Protein AF-A0A7X3ZHB5-F1 (afdb_monomer_lite)

Radius of gyration: 15.84 Å; chains: 1; bounding box: 37×36×50 Å

Secondary structure (DSSP, 8-state):
-------PPPP--S--BSEEEEEESS--HHHHHHHHTTBSS-EEEEE-HHHHHTS-HHHHTT-SEEEE--HHHH-----S-TTS--SS---EEEEEETTEEEEEE-

Structure (mmCIF, N/CA/C/O backbone):
data_AF-A0A7X3ZHB5-F1
#
_entry.id   AF-A0A7X3ZHB5-F1
#
loop_
_atom_site.group_PDB
_atom_site.id
_atom_site.type_symbol
_atom_site.label_atom_id
_atom_site.label_alt_id
_atom_site.label_comp_id
_atom_site.label_asym_id
_atom_site.label_entity_id
_atom_site.label_seq_id
_atom_site.pdbx_PDB_ins_code
_atom_site.Cartn_x
_atom_site.Cartn_y
_atom_site.Cartn_z
_atom_site.occupancy
_atom_site.B_iso_or_equiv
_atom_site.auth_seq_id
_atom_site.auth_comp_id
_atom_site.auth_asym_id
_atom_site.auth_atom_id
_atom_site.pdbx_PDB_model_num
ATOM 1 N N . MET A 1 1 ? -15.406 4.610 -36.955 1.00 42.50 1 MET A N 1
ATOM 2 C CA . MET A 1 1 ? -15.856 4.710 -35.547 1.00 42.50 1 MET A CA 1
ATOM 3 C C . MET A 1 1 ? -14.781 4.116 -34.647 1.00 42.50 1 MET A C 1
ATOM 5 O O . MET A 1 1 ? -14.606 2.907 -34.652 1.00 42.50 1 MET A O 1
ATOM 9 N N . LEU A 1 2 ? -14.020 4.945 -33.928 1.00 48.91 2 LEU A N 1
ATOM 10 C CA . LEU A 1 2 ? -13.053 4.476 -32.928 1.00 48.91 2 LEU A CA 1
ATOM 11 C C . LEU A 1 2 ? -13.812 4.007 -31.679 1.00 48.91 2 LEU A C 1
ATOM 13 O O . LEU A 1 2 ? -14.544 4.782 -31.064 1.00 48.91 2 LEU A O 1
ATOM 17 N N . GLY A 1 3 ? -13.666 2.727 -31.335 1.00 50.38 3 GLY A N 1
ATOM 18 C CA . GLY A 1 3 ? -14.278 2.136 -30.150 1.00 50.38 3 GLY A CA 1
ATOM 19 C C . GLY A 1 3 ? -13.800 2.844 -28.885 1.00 50.38 3 GLY A C 1
ATOM 20 O O . GLY A 1 3 ? -12.601 2.906 -28.613 1.00 50.38 3 GLY A O 1
ATOM 21 N N . ARG A 1 4 ? -14.742 3.375 -28.097 1.00 55.97 4 ARG A N 1
ATOM 22 C CA . ARG A 1 4 ? -14.474 3.875 -26.743 1.00 55.97 4 ARG A CA 1
ATOM 23 C C . ARG A 1 4 ? -13.826 2.742 -25.944 1.00 55.97 4 ARG A C 1
ATOM 25 O O . ARG A 1 4 ? -14.512 1.797 -25.558 1.00 55.97 4 ARG A O 1
ATOM 32 N N . ARG A 1 5 ? -12.515 2.827 -25.685 1.00 59.16 5 ARG A N 1
ATOM 33 C CA . ARG A 1 5 ? -11.856 1.981 -24.681 1.00 59.16 5 ARG A CA 1
ATOM 34 C C . ARG A 1 5 ? -12.623 2.186 -23.375 1.00 59.16 5 ARG A C 1
ATOM 36 O O . ARG A 1 5 ? -12.590 3.281 -22.818 1.00 59.16 5 ARG A O 1
ATOM 43 N N . ARG A 1 6 ? -13.359 1.170 -22.908 1.00 63.69 6 ARG A N 1
ATOM 44 C CA . ARG A 1 6 ? -13.938 1.186 -21.559 1.00 63.69 6 ARG A CA 1
ATOM 45 C C . ARG A 1 6 ? -12.772 1.388 -20.599 1.00 63.69 6 ARG A C 1
ATOM 47 O O . ARG A 1 6 ? -11.901 0.524 -20.511 1.00 63.69 6 ARG A O 1
ATOM 54 N N . ARG A 1 7 ? -12.726 2.545 -19.940 1.00 65.69 7 ARG A N 1
ATOM 55 C CA . ARG A 1 7 ? -11.763 2.813 -18.875 1.00 65.69 7 ARG A CA 1
ATOM 56 C C . ARG A 1 7 ? -12.049 1.771 -17.795 1.00 65.69 7 ARG A C 1
ATOM 58 O O . ARG A 1 7 ? -13.122 1.796 -17.204 1.00 65.69 7 ARG A O 1
ATOM 65 N N . ARG A 1 8 ? -11.169 0.777 -17.654 1.00 72.81 8 ARG A N 1
ATOM 66 C CA . ARG A 1 8 ? -11.283 -0.204 -16.574 1.00 72.81 8 ARG A CA 1
ATOM 67 C C . ARG A 1 8 ? -10.980 0.528 -15.279 1.00 72.81 8 ARG A C 1
ATOM 69 O O . ARG A 1 8 ? -9.982 1.248 -15.214 1.00 72.81 8 ARG A O 1
ATOM 76 N N . ASP A 1 9 ? -11.843 0.353 -14.289 1.00 80.38 9 ASP A N 1
ATOM 77 C CA . ASP A 1 9 ? -11.537 0.819 -12.947 1.00 80.38 9 ASP A CA 1
ATOM 78 C C . ASP A 1 9 ? -10.259 0.122 -12.462 1.00 80.38 9 ASP A C 1
ATOM 80 O O . ASP A 1 9 ? -10.069 -1.069 -12.748 1.00 80.38 9 ASP A O 1
ATOM 84 N N . PRO A 1 10 ? -9.363 0.844 -11.769 1.00 84.38 10 PRO A N 1
ATOM 85 C CA . PRO A 1 10 ? -8.200 0.230 -11.158 1.00 84.38 10 PRO A CA 1
ATOM 86 C C . PRO A 1 10 ? -8.636 -0.907 -10.243 1.00 84.38 10 PRO A C 1
ATOM 88 O O . PRO A 1 10 ? -9.620 -0.787 -9.506 1.00 84.38 10 PRO A O 1
ATOM 91 N N . TRP A 1 11 ? -7.893 -2.010 -10.277 1.00 85.75 11 TRP A N 1
ATOM 92 C CA . TRP A 1 11 ? -8.115 -3.070 -9.309 1.00 85.75 11 TRP A CA 1
ATOM 93 C C . TRP A 1 11 ? -7.919 -2.523 -7.887 1.00 85.75 11 TRP A C 1
ATOM 95 O O . TRP A 1 11 ? -7.094 -1.636 -7.639 1.00 85.75 11 TRP A O 1
ATOM 105 N N . ARG A 1 12 ? -8.714 -3.047 -6.958 1.00 84.94 12 ARG A N 1
ATOM 106 C CA . ARG A 1 12 ? -8.578 -2.819 -5.522 1.00 84.94 12 ARG A CA 1
ATOM 107 C C . ARG A 1 12 ? -9.030 -4.063 -4.764 1.00 84.94 12 ARG A C 1
ATOM 109 O O . ARG A 1 12 ? -9.890 -4.789 -5.283 1.00 84.94 12 ARG A O 1
ATOM 116 N N . PRO A 1 13 ? -8.530 -4.273 -3.538 1.00 88.12 13 PRO A N 1
ATOM 117 C CA . PRO A 1 13 ? -9.102 -5.253 -2.629 1.00 88.12 13 PRO A CA 1
ATOM 118 C C . PRO A 1 13 ? -10.609 -5.022 -2.494 1.00 88.12 13 PRO A C 1
ATOM 120 O O . PRO A 1 13 ? -11.071 -3.883 -2.401 1.00 88.12 13 PRO A O 1
ATOM 123 N N . LYS A 1 14 ? -11.391 -6.106 -2.508 1.00 88.50 14 LYS A N 1
ATOM 124 C CA . LYS A 1 14 ? -12.846 -6.027 -2.274 1.00 88.50 14 LYS A CA 1
ATOM 125 C C . LYS A 1 14 ? -13.190 -5.852 -0.793 1.00 88.50 14 LYS A C 1
ATOM 127 O O . LYS A 1 14 ? -14.341 -5.581 -0.470 1.00 88.50 14 LYS A O 1
ATOM 132 N N . VAL A 1 15 ? -12.200 -6.030 0.076 1.00 89.69 15 VAL A N 1
ATOM 133 C CA . VAL A 1 15 ? -12.309 -5.920 1.528 1.00 89.69 15 VAL A CA 1
ATOM 134 C C . VAL A 1 15 ? -11.699 -4.604 2.000 1.00 89.69 15 VAL A C 1
ATOM 136 O O . VAL A 1 15 ? -10.780 -4.081 1.368 1.00 89.69 15 VAL A O 1
ATOM 139 N N . THR A 1 16 ? -12.207 -4.088 3.117 1.00 94.00 16 THR A N 1
ATOM 140 C CA . THR A 1 16 ? -11.679 -2.898 3.795 1.00 94.00 16 THR A CA 1
ATOM 141 C C . THR A 1 16 ? -11.357 -3.210 5.251 1.00 94.00 16 THR A C 1
ATOM 143 O O . THR A 1 16 ? -12.136 -3.920 5.889 1.00 94.00 16 THR A O 1
ATOM 146 N N . GLY A 1 17 ? -10.269 -2.661 5.783 1.00 94.31 17 GLY A N 1
ATOM 147 C CA . GLY A 1 17 ? -9.755 -2.993 7.112 1.00 94.31 17 GLY A CA 1
ATOM 148 C C . GLY A 1 17 ? -9.331 -1.805 7.971 1.00 94.31 17 GLY A C 1
ATOM 149 O O . GLY A 1 17 ? -9.412 -0.642 7.559 1.00 94.31 17 GLY A O 1
ATOM 150 N N . SER A 1 18 ? -8.874 -2.121 9.184 1.00 95.38 18 SER A N 1
ATOM 151 C CA . SER A 1 18 ? -8.260 -1.168 10.114 1.00 95.38 18 SER A CA 1
ATOM 152 C C . SER A 1 18 ? -6.887 -0.730 9.623 1.00 95.38 18 SER A C 1
ATOM 154 O O . SER A 1 18 ? -6.569 0.453 9.709 1.00 95.38 18 SER A O 1
ATOM 156 N N . ARG A 1 19 ? -6.100 -1.664 9.078 1.00 96.38 19 ARG A N 1
ATOM 157 C CA . ARG A 1 19 ? -4.749 -1.413 8.572 1.00 96.38 19 ARG A CA 1
ATOM 158 C C . ARG A 1 19 ? -4.500 -2.084 7.231 1.00 96.38 19 ARG A C 1
ATOM 160 O O . ARG A 1 19 ? -5.168 -3.060 6.882 1.00 96.38 19 ARG A O 1
ATOM 167 N N . ILE A 1 20 ? -3.516 -1.577 6.496 1.00 96.56 20 ILE A N 1
ATOM 168 C CA . ILE A 1 20 ? -3.014 -2.216 5.280 1.00 96.56 20 ILE A CA 1
ATOM 169 C C . ILE A 1 20 ? -1.489 -2.184 5.209 1.00 96.56 20 ILE A C 1
ATOM 171 O O . ILE A 1 20 ? -0.869 -1.149 5.447 1.00 96.56 20 ILE A O 1
ATOM 175 N N . LEU A 1 21 ? -0.906 -3.314 4.812 1.00 96.38 21 LEU A N 1
ATOM 176 C CA . LEU A 1 21 ? 0.484 -3.427 4.377 1.00 96.38 21 LEU A CA 1
ATOM 177 C C . LEU A 1 21 ? 0.510 -3.718 2.877 1.00 96.38 21 LEU A C 1
ATOM 179 O O . LEU A 1 21 ? -0.147 -4.653 2.413 1.00 96.38 21 LEU A O 1
ATOM 183 N N . VAL A 1 22 ? 1.289 -2.942 2.127 1.00 94.62 22 VAL A N 1
ATOM 184 C CA . VAL A 1 22 ? 1.541 -3.159 0.702 1.00 94.62 22 VAL A CA 1
ATOM 185 C C . VAL A 1 22 ? 3.034 -3.298 0.466 1.00 94.62 22 VAL A C 1
ATOM 187 O O . VAL A 1 22 ? 3.792 -2.390 0.778 1.00 94.62 22 VAL A O 1
ATOM 190 N N . ILE A 1 23 ? 3.441 -4.414 -0.129 1.00 91.88 23 ILE A N 1
ATOM 191 C CA . ILE A 1 23 ? 4.785 -4.636 -0.659 1.00 91.88 23 ILE A CA 1
ATOM 192 C C . ILE A 1 23 ? 4.648 -4.657 -2.175 1.00 91.88 23 ILE A C 1
ATOM 194 O O . ILE A 1 23 ? 4.038 -5.568 -2.738 1.00 91.88 23 ILE A O 1
ATOM 198 N N . ALA A 1 24 ? 5.151 -3.620 -2.832 1.00 88.50 24 ALA A N 1
ATOM 199 C CA . ALA A 1 24 ? 5.020 -3.430 -4.263 1.00 88.50 24 ALA A CA 1
ATOM 200 C C . ALA A 1 24 ? 6.348 -2.911 -4.839 1.00 88.50 24 ALA A C 1
ATOM 202 O O . ALA A 1 24 ? 6.594 -1.709 -4.803 1.00 88.50 24 ALA A O 1
ATOM 203 N N . PRO A 1 25 ? 7.197 -3.795 -5.387 1.00 80.38 25 PRO A N 1
ATOM 204 C CA . PRO A 1 25 ? 8.491 -3.415 -5.960 1.00 80.38 25 PRO A CA 1
ATOM 205 C C . PRO A 1 25 ? 8.334 -2.413 -7.110 1.00 80.38 25 PRO A C 1
ATOM 207 O O . PRO A 1 25 ? 9.146 -1.509 -7.230 1.00 80.38 25 PRO A O 1
ATOM 210 N N . PHE A 1 26 ? 7.229 -2.518 -7.859 1.00 82.50 26 PHE A N 1
ATOM 211 C CA . PHE A 1 26 ? 6.827 -1.577 -8.903 1.00 82.50 26 PHE A CA 1
ATOM 212 C C . PHE A 1 26 ? 5.502 -0.922 -8.524 1.00 82.50 26 PHE A C 1
ATOM 214 O O . PHE A 1 26 ? 4.499 -1.616 -8.299 1.00 82.50 26 PHE A O 1
ATOM 221 N N . VAL A 1 27 ? 5.470 0.408 -8.500 1.00 83.62 27 VAL A N 1
ATOM 222 C CA . VAL A 1 27 ? 4.288 1.182 -8.112 1.00 83.62 27 VAL A CA 1
ATOM 223 C C . VAL A 1 27 ? 3.955 2.257 -9.132 1.00 83.62 27 VAL A C 1
ATOM 225 O O . VAL A 1 27 ? 4.809 2.808 -9.810 1.00 83.62 27 VAL A O 1
ATOM 228 N N . ASN A 1 28 ? 2.667 2.578 -9.242 1.00 88.00 28 ASN A N 1
ATOM 229 C CA . ASN A 1 28 ? 2.221 3.767 -9.956 1.00 88.00 28 ASN A CA 1
ATOM 230 C C . ASN A 1 28 ? 1.122 4.478 -9.165 1.00 88.00 28 ASN A C 1
ATOM 232 O O . ASN A 1 28 ? 0.407 3.865 -8.366 1.00 88.00 28 ASN A O 1
ATOM 236 N N . THR A 1 29 ? 0.941 5.767 -9.452 1.00 90.75 29 THR A N 1
ATOM 237 C CA . THR A 1 29 ? -0.026 6.647 -8.783 1.00 90.75 29 THR A CA 1
ATOM 238 C C . THR A 1 29 ? -1.432 6.065 -8.720 1.00 90.75 29 THR A C 1
ATOM 240 O O . THR A 1 29 ? -2.117 6.176 -7.704 1.00 90.75 29 THR A O 1
ATOM 243 N N . THR A 1 30 ? -1.883 5.444 -9.811 1.00 90.38 30 THR A N 1
ATOM 244 C CA . THR A 1 30 ? -3.250 4.92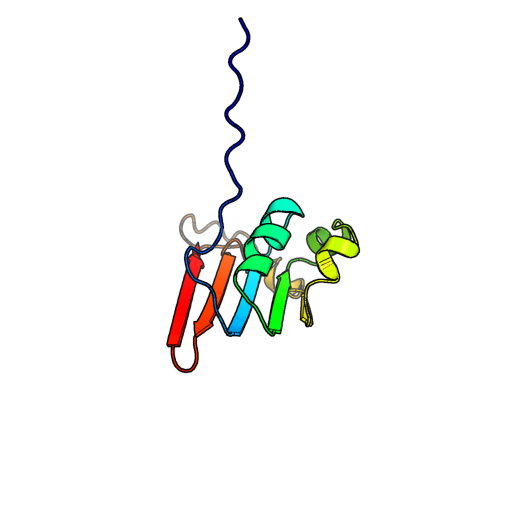6 -9.910 1.00 90.38 30 THR A CA 1
ATOM 245 C C . THR A 1 30 ? -3.447 3.718 -8.998 1.00 90.38 30 THR A C 1
ATOM 247 O O . THR A 1 30 ? -4.437 3.657 -8.270 1.00 90.38 30 THR A O 1
ATOM 250 N N . GLY A 1 31 ? -2.504 2.776 -9.017 1.00 88.81 31 GLY A N 1
ATOM 251 C CA . GLY A 1 31 ? -2.537 1.569 -8.200 1.00 88.81 31 GLY A CA 1
ATOM 252 C C . GLY A 1 31 ? -2.468 1.898 -6.717 1.00 88.81 31 GLY A C 1
ATOM 253 O O . GLY A 1 31 ? -3.356 1.492 -5.968 1.00 88.81 31 GLY A O 1
ATOM 254 N N . ILE A 1 32 ? -1.485 2.701 -6.299 1.00 91.00 32 ILE A N 1
ATOM 255 C CA . ILE A 1 32 ? -1.275 2.939 -4.867 1.00 91.00 32 ILE A CA 1
ATOM 256 C C . ILE A 1 32 ? -2.394 3.779 -4.237 1.00 91.00 32 ILE A C 1
ATOM 258 O O . ILE A 1 32 ? -2.863 3.457 -3.148 1.00 91.00 32 ILE A O 1
ATOM 262 N N . LYS A 1 33 ? -2.942 4.771 -4.959 1.00 92.19 33 LYS A N 1
ATOM 263 C CA . LYS A 1 33 ? -4.142 5.498 -4.502 1.00 92.19 33 LYS A CA 1
ATOM 264 C C . LYS A 1 33 ? -5.374 4.599 -4.436 1.00 92.19 33 LYS A C 1
ATOM 266 O O . LYS A 1 33 ? -6.253 4.833 -3.609 1.00 92.19 33 LYS A O 1
ATOM 271 N N . SER A 1 34 ? -5.474 3.602 -5.316 1.00 91.69 34 SER A N 1
ATOM 272 C CA . SER A 1 34 ? -6.592 2.655 -5.322 1.00 91.69 34 SER A CA 1
ATOM 273 C C . SER A 1 34 ? -6.559 1.746 -4.092 1.00 91.69 34 SER A C 1
ATOM 275 O O . SER A 1 34 ? -7.579 1.598 -3.419 1.00 91.69 34 SER A O 1
ATOM 277 N N . VAL A 1 35 ? -5.389 1.191 -3.756 1.00 93.06 35 VAL A N 1
ATOM 278 C CA . VAL A 1 35 ? -5.229 0.278 -2.610 1.00 93.06 35 VAL A CA 1
ATOM 279 C C . VAL A 1 35 ? -5.234 0.998 -1.263 1.00 93.06 35 VAL A C 1
ATOM 281 O O . VAL A 1 35 ? -5.775 0.451 -0.310 1.00 93.06 35 VAL A O 1
ATOM 284 N N . ALA A 1 36 ? -4.755 2.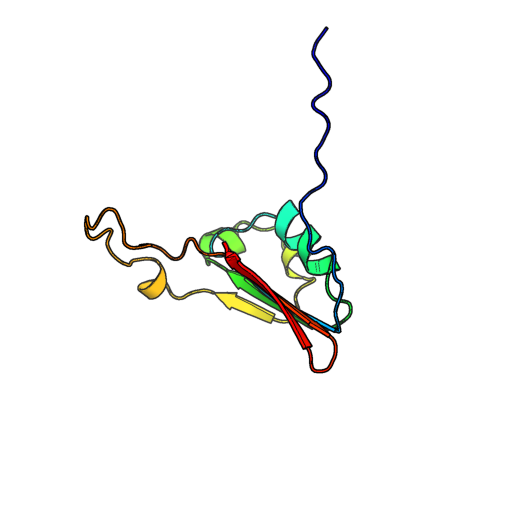244 -1.182 1.00 94.06 36 ALA A N 1
ATOM 285 C CA . ALA A 1 36 ? -4.815 3.043 0.048 1.00 94.06 36 ALA A CA 1
ATOM 286 C C . ALA A 1 36 ? -6.256 3.213 0.575 1.00 94.06 36 ALA A C 1
ATOM 288 O O . ALA A 1 36 ? -6.482 3.359 1.773 1.00 94.06 36 ALA A O 1
ATOM 289 N N . ARG A 1 37 ? -7.256 3.132 -0.317 1.00 93.44 37 ARG A N 1
ATOM 290 C CA . ARG A 1 37 ? -8.686 3.194 0.032 1.00 93.44 37 ARG A CA 1
ATOM 291 C C . ARG A 1 37 ? -9.213 1.932 0.720 1.00 93.44 37 ARG A C 1
ATOM 293 O O . ARG A 1 37 ? -10.358 1.942 1.158 1.00 93.44 37 ARG A O 1
ATOM 300 N N . ALA A 1 38 ? -8.431 0.855 0.781 1.00 93.50 38 ALA A N 1
ATOM 301 C CA . ALA A 1 38 ? -8.818 -0.377 1.460 1.00 93.50 38 ALA A CA 1
ATOM 302 C C . ALA A 1 38 ? -8.559 -0.338 2.979 1.00 93.50 38 ALA A C 1
ATOM 304 O O . ALA A 1 38 ? -8.949 -1.273 3.670 1.00 93.50 38 ALA A O 1
ATOM 305 N N . ALA A 1 39 ? -7.966 0.731 3.521 1.00 94.25 39 ALA A N 1
ATOM 306 C CA . ALA A 1 39 ? -7.826 0.916 4.964 1.00 94.25 39 ALA A CA 1
ATOM 307 C C . ALA A 1 39 ? -8.310 2.293 5.428 1.00 94.25 39 ALA A C 1
ATOM 309 O O . ALA A 1 39 ? -8.040 3.326 4.802 1.00 94.25 39 ALA A O 1
ATOM 310 N N . TYR A 1 40 ? -9.010 2.289 6.562 1.00 92.38 40 TYR A N 1
ATOM 311 C CA . TYR A 1 40 ? -9.462 3.505 7.239 1.00 92.38 40 TYR A CA 1
ATOM 312 C C . TYR A 1 40 ? -8.455 4.025 8.270 1.00 92.38 40 TYR A C 1
ATOM 314 O O . TYR A 1 40 ? -8.482 5.214 8.572 1.00 92.38 40 TYR A O 1
ATOM 322 N N . GLY A 1 41 ? -7.591 3.152 8.793 1.00 93.94 41 GLY A N 1
ATOM 323 C CA . GLY A 1 41 ? -6.492 3.506 9.686 1.00 93.94 41 GLY A CA 1
ATOM 324 C C . GLY A 1 41 ? -5.145 3.440 8.974 1.00 93.94 41 GLY A C 1
ATOM 325 O O . GLY A 1 41 ? -5.005 3.967 7.872 1.00 93.94 41 GLY A O 1
ATOM 326 N N . GLU A 1 42 ? -4.180 2.793 9.625 1.00 96.38 42 GLU A N 1
ATOM 327 C CA . GLU A 1 42 ? -2.762 2.819 9.258 1.00 96.38 42 GLU A CA 1
ATOM 328 C C . GLU A 1 42 ? -2.471 2.154 7.905 1.00 96.38 42 GLU A C 1
ATOM 330 O O . GLU A 1 42 ? -2.973 1.069 7.589 1.00 96.38 42 GLU A O 1
ATOM 335 N N . ARG A 1 43 ? -1.621 2.799 7.108 1.00 97.38 43 ARG A N 1
ATOM 336 C CA . ARG A 1 43 ? -1.220 2.376 5.768 1.00 97.38 43 ARG A CA 1
ATOM 337 C C . ARG A 1 43 ? 0.297 2.348 5.666 1.00 97.38 43 ARG A C 1
ATOM 339 O O . ARG A 1 43 ? 0.954 3.385 5.745 1.00 97.38 43 ARG A O 1
ATOM 346 N N . ILE A 1 44 ? 0.837 1.164 5.406 1.00 96.69 44 ILE A N 1
ATOM 347 C CA . ILE A 1 44 ? 2.273 0.925 5.265 1.00 96.69 44 ILE A CA 1
ATOM 348 C C . ILE A 1 44 ? 2.573 0.519 3.822 1.00 96.69 44 ILE A C 1
ATOM 350 O O . ILE A 1 44 ? 1.972 -0.427 3.306 1.00 96.69 44 ILE A O 1
ATOM 354 N N . LEU A 1 45 ? 3.508 1.221 3.180 1.00 94.81 45 LEU A N 1
ATOM 355 C CA . LEU A 1 45 ? 3.987 0.932 1.830 1.00 94.81 45 LEU A CA 1
ATOM 356 C C . LEU A 1 45 ? 5.471 0.568 1.852 1.00 94.81 45 LEU A C 1
ATOM 358 O O . LEU A 1 45 ? 6.301 1.322 2.348 1.00 94.81 45 LEU A O 1
ATOM 362 N N . ILE A 1 46 ? 5.804 -0.561 1.243 1.00 91.75 46 ILE A N 1
ATOM 363 C CA . ILE A 1 46 ? 7.169 -0.987 0.961 1.00 91.75 46 ILE A CA 1
ATOM 364 C C . ILE A 1 46 ? 7.319 -1.067 -0.557 1.00 91.75 46 ILE A C 1
ATOM 366 O O . ILE A 1 46 ? 6.602 -1.837 -1.199 1.00 91.75 46 ILE A O 1
ATOM 370 N N . GLY A 1 47 ? 8.214 -0.272 -1.141 1.00 89.25 47 GLY A N 1
ATOM 371 C CA . GLY A 1 47 ? 8.406 -0.223 -2.595 1.00 89.25 47 GLY A CA 1
ATOM 372 C C . GLY A 1 47 ? 9.862 -0.138 -3.038 1.00 89.25 47 GLY A C 1
ATOM 373 O O . GLY A 1 47 ? 10.769 -0.089 -2.210 1.00 89.25 47 GLY A O 1
ATOM 374 N N . GLY A 1 48 ? 10.095 -0.147 -4.350 1.00 86.69 48 GLY A N 1
ATOM 375 C CA . GLY A 1 48 ? 11.413 0.144 -4.919 1.00 86.69 48 GLY A CA 1
ATOM 376 C C . GLY A 1 48 ? 11.720 1.642 -4.855 1.00 86.69 48 GLY A C 1
ATOM 377 O O . GLY A 1 48 ? 10.844 2.455 -5.147 1.00 86.69 48 GLY A O 1
ATOM 378 N N . GLN A 1 49 ? 12.952 2.014 -4.491 1.00 86.50 49 GLN A N 1
ATOM 379 C CA . GLN A 1 49 ? 13.367 3.417 -4.337 1.00 86.50 49 GLN A CA 1
ATOM 380 C C . GLN A 1 49 ? 13.087 4.243 -5.602 1.00 86.50 49 GLN A C 1
ATOM 382 O O . GLN A 1 49 ? 12.382 5.245 -5.533 1.00 86.50 49 GLN A O 1
ATOM 387 N N . GLY A 1 50 ? 13.548 3.779 -6.769 1.00 86.31 50 GLY A N 1
ATOM 388 C CA . GLY A 1 50 ? 13.363 4.506 -8.030 1.00 86.31 50 GLY A CA 1
ATOM 389 C C . GLY A 1 50 ? 11.895 4.697 -8.433 1.00 86.31 50 GLY A C 1
ATOM 390 O O . GLY A 1 50 ? 11.530 5.757 -8.939 1.00 86.31 50 GLY A O 1
ATOM 391 N N . ASP A 1 51 ? 11.036 3.706 -8.175 1.00 87.69 51 ASP A N 1
ATOM 392 C CA . ASP A 1 51 ? 9.598 3.821 -8.443 1.00 87.69 51 ASP A CA 1
ATOM 393 C C . ASP A 1 51 ? 8.900 4.755 -7.448 1.00 87.69 51 ASP A C 1
ATOM 395 O O . ASP A 1 51 ? 7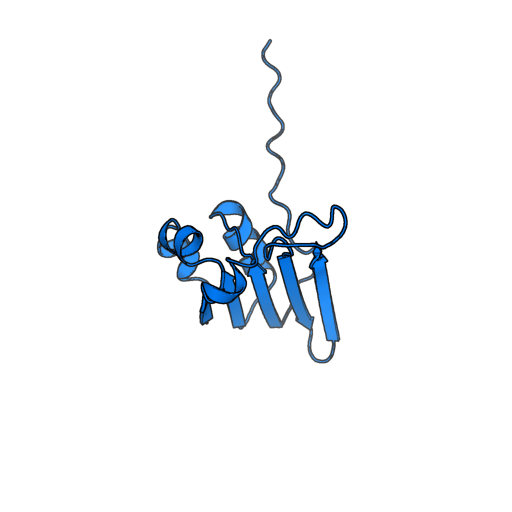.997 5.492 -7.838 1.00 87.69 51 ASP A O 1
ATOM 399 N N . LEU A 1 52 ? 9.309 4.752 -6.174 1.00 90.56 52 LEU A N 1
ATOM 400 C CA . LEU A 1 52 ? 8.775 5.665 -5.162 1.00 90.56 52 LEU A CA 1
ATOM 401 C C . LEU A 1 52 ? 9.168 7.119 -5.449 1.00 90.56 52 LEU A C 1
ATOM 403 O O . LEU A 1 52 ? 8.306 7.994 -5.384 1.00 90.56 52 LEU A O 1
ATOM 407 N N . ASP A 1 53 ? 10.418 7.363 -5.843 1.00 90.94 53 ASP A N 1
ATOM 408 C CA . ASP A 1 53 ? 10.930 8.697 -6.186 1.00 90.94 53 ASP A CA 1
ATOM 409 C C . ASP A 1 53 ? 10.236 9.297 -7.421 1.00 90.94 53 ASP A C 1
ATOM 411 O O . ASP A 1 53 ? 10.128 10.515 -7.561 1.00 90.94 53 ASP A O 1
ATOM 415 N N . ALA A 1 54 ? 9.722 8.449 -8.317 1.00 91.44 54 ALA A N 1
ATOM 416 C CA . ALA A 1 54 ? 8.973 8.873 -9.497 1.00 91.44 54 ALA A CA 1
ATOM 417 C C . ALA A 1 54 ? 7.512 9.272 -9.197 1.00 91.44 54 ALA A C 1
ATOM 419 O O . ALA A 1 54 ? 6.813 9.786 -10.081 1.00 91.44 54 ALA A O 1
ATOM 420 N N . LEU A 1 55 ? 7.008 9.027 -7.982 1.00 91.88 55 LEU A N 1
ATOM 421 C CA . LEU A 1 55 ? 5.631 9.342 -7.608 1.00 91.88 55 LEU A CA 1
ATOM 422 C C . LEU A 1 55 ? 5.481 10.781 -7.118 1.00 91.88 55 LEU A C 1
ATOM 424 O O . LEU A 1 55 ? 6.321 11.339 -6.424 1.00 91.88 55 LEU A O 1
ATOM 428 N N . HIS A 1 56 ? 4.329 11.374 -7.427 1.00 92.75 56 HIS A N 1
ATOM 429 C CA . HIS A 1 56 ? 3.970 12.686 -6.895 1.00 92.75 56 HIS A CA 1
ATOM 430 C C . HIS A 1 56 ? 3.765 12.623 -5.376 1.00 92.75 56 HIS A C 1
ATOM 432 O O . HIS A 1 56 ? 3.078 11.714 -4.906 1.00 92.75 56 HIS A O 1
ATOM 438 N N . GLU A 1 57 ? 4.236 13.632 -4.640 1.00 90.94 57 GLU A N 1
ATOM 439 C CA . GLU A 1 57 ? 4.191 13.710 -3.171 1.00 90.94 57 GLU A CA 1
ATOM 440 C C . GLU A 1 57 ? 2.785 13.471 -2.590 1.00 90.94 57 GLU A C 1
ATOM 442 O O . GLU A 1 57 ? 2.618 12.610 -1.733 1.00 90.94 57 GLU A O 1
ATOM 447 N N . ASP A 1 58 ? 1.736 14.094 -3.147 1.00 92.62 58 ASP A N 1
ATOM 448 C CA . ASP A 1 58 ? 0.326 13.839 -2.767 1.00 92.62 58 ASP A CA 1
ATOM 449 C C . ASP A 1 58 ? -0.106 12.362 -2.826 1.00 92.62 58 ASP A C 1
ATOM 451 O O . ASP A 1 58 ? -1.137 11.964 -2.283 1.00 92.62 58 ASP A O 1
ATOM 455 N N . THR A 1 59 ? 0.612 11.543 -3.589 1.00 92.88 59 THR A N 1
ATOM 456 C CA . THR A 1 59 ? 0.361 10.105 -3.706 1.00 92.88 59 THR A CA 1
ATOM 457 C C . THR A 1 59 ? 0.973 9.340 -2.539 1.00 92.88 59 THR A C 1
ATOM 459 O O . THR A 1 59 ? 0.407 8.333 -2.117 1.00 92.88 59 THR A O 1
ATOM 462 N N . LEU A 1 60 ? 2.097 9.824 -2.017 1.00 94.12 60 LEU A N 1
ATOM 463 C CA . LEU A 1 60 ? 2.811 9.257 -0.879 1.00 94.12 60 LEU A CA 1
ATOM 464 C C . LEU A 1 60 ? 2.246 9.774 0.451 1.00 94.12 60 LEU A C 1
ATOM 466 O O . LEU A 1 60 ? 2.146 9.008 1.398 1.00 94.12 60 LEU A O 1
ATOM 470 N N . ALA A 1 61 ? 1.753 11.014 0.489 1.00 94.75 61 ALA A N 1
ATOM 471 C CA . ALA A 1 61 ? 1.226 11.672 1.688 1.00 94.75 61 ALA A CA 1
ATOM 472 C C . ALA A 1 61 ? 0.032 10.964 2.364 1.00 94.75 61 ALA A C 1
ATOM 474 O O . ALA A 1 61 ? -0.313 11.279 3.498 1.00 94.75 61 ALA A O 1
ATOM 475 N N . VAL A 1 62 ? -0.635 10.030 1.676 1.00 94.19 62 VAL A N 1
ATOM 476 C CA . VAL A 1 62 ? -1.731 9.232 2.259 1.00 94.19 62 VAL A CA 1
ATOM 477 C C . VAL A 1 62 ? -1.249 8.010 3.041 1.00 94.19 62 VAL A C 1
ATOM 479 O O . VAL A 1 62 ? -2.093 7.344 3.642 1.00 94.19 62 VAL A O 1
ATOM 482 N N . TRP A 1 63 ? 0.047 7.692 2.989 1.00 96.19 63 TRP A N 1
ATOM 483 C CA . TRP A 1 63 ? 0.675 6.560 3.667 1.00 96.19 63 TRP A CA 1
ATOM 484 C C . TRP A 1 63 ? 1.345 7.021 4.958 1.00 96.19 63 TRP A C 1
ATOM 486 O O . TRP A 1 63 ? 2.067 8.013 4.963 1.00 96.19 63 TRP A O 1
ATOM 496 N N . ASP A 1 64 ? 1.121 6.282 6.041 1.00 97.44 64 ASP A N 1
ATOM 497 C CA . ASP A 1 64 ? 1.659 6.611 7.363 1.00 97.44 64 ASP A CA 1
ATOM 498 C C . ASP A 1 64 ? 3.127 6.198 7.494 1.00 97.44 64 ASP A C 1
ATOM 500 O O . ASP A 1 64 ? 3.906 6.846 8.191 1.00 97.44 64 ASP A O 1
ATOM 504 N N . GLN A 1 65 ? 3.513 5.118 6.809 1.00 96.12 65 GLN A N 1
ATOM 505 C CA . GLN A 1 65 ? 4.885 4.626 6.777 1.00 96.12 65 GLN A CA 1
ATOM 506 C C . GLN A 1 65 ? 5.264 4.206 5.360 1.00 96.12 65 GLN A C 1
ATOM 508 O O . GLN A 1 65 ? 4.519 3.488 4.687 1.00 96.12 65 GLN A O 1
ATOM 513 N N . ILE A 1 66 ? 6.446 4.636 4.924 1.00 94.38 66 ILE A N 1
ATOM 514 C CA . ILE A 1 66 ? 7.027 4.268 3.635 1.00 94.38 66 ILE A CA 1
ATOM 515 C C . ILE A 1 66 ? 8.426 3.723 3.897 1.00 94.38 66 ILE A C 1
ATOM 517 O O . ILE A 1 66 ? 9.218 4.326 4.619 1.00 94.38 66 ILE A O 1
ATOM 521 N N . SER A 1 67 ? 8.728 2.562 3.336 1.00 91.75 67 SER A N 1
ATOM 522 C CA . SER A 1 67 ? 10.052 1.946 3.393 1.00 91.75 67 SER A CA 1
ATOM 523 C C . SER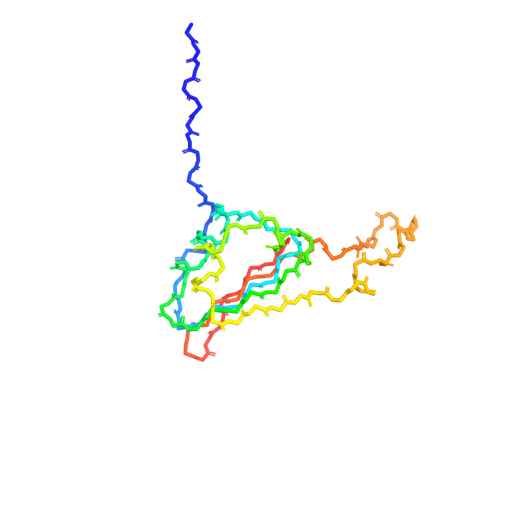 A 1 67 ? 10.453 1.452 2.014 1.00 91.75 67 SER A C 1
ATOM 525 O O . SER A 1 67 ? 9.604 1.204 1.155 1.00 91.75 67 SER A O 1
ATOM 527 N N . THR A 1 68 ? 11.752 1.304 1.794 1.00 88.00 68 THR A N 1
ATOM 528 C CA . THR A 1 68 ? 12.280 0.809 0.526 1.00 88.00 68 THR A CA 1
ATOM 529 C C . THR A 1 68 ? 12.855 -0.588 0.689 1.00 88.00 68 THR A C 1
ATOM 531 O O . THR A 1 68 ? 13.403 -0.940 1.735 1.00 88.00 68 THR A O 1
ATOM 534 N N . VAL A 1 69 ? 12.668 -1.424 -0.331 1.00 76.44 69 VAL A N 1
ATOM 535 C CA . VAL A 1 69 ? 13.365 -2.712 -0.419 1.00 76.44 69 VAL A CA 1
ATOM 536 C C . VAL A 1 69 ? 14.837 -2.403 -0.697 1.00 76.44 69 VAL A C 1
ATOM 538 O O . VAL A 1 69 ? 15.120 -1.611 -1.592 1.00 76.44 69 VAL A O 1
ATOM 541 N N . SER A 1 70 ? 15.769 -2.970 0.077 1.00 67.94 70 SER A N 1
ATOM 542 C CA . SER A 1 70 ? 17.198 -2.697 -0.122 1.00 67.94 70 SER A CA 1
ATOM 543 C C . SER A 1 70 ? 17.685 -3.219 -1.477 1.00 67.94 70 SER A C 1
ATOM 545 O O . SER A 1 70 ? 17.218 -4.256 -1.951 1.00 67.94 70 SER A O 1
ATOM 547 N N . ASP A 1 71 ? 18.668 -2.538 -2.068 1.00 54.25 71 ASP A N 1
ATOM 548 C CA . ASP A 1 7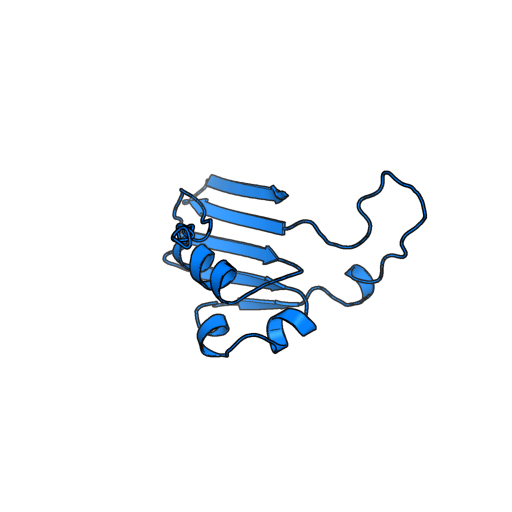1 ? 19.206 -2.875 -3.395 1.00 54.25 71 ASP A CA 1
ATOM 549 C C . ASP A 1 71 ? 19.750 -4.317 -3.471 1.00 54.25 71 ASP A C 1
ATOM 551 O O . ASP A 1 71 ? 19.605 -4.987 -4.490 1.00 54.25 71 ASP A O 1
ATOM 555 N N . MET A 1 72 ? 20.254 -4.866 -2.356 1.00 51.00 72 MET A N 1
ATOM 556 C CA . MET A 1 72 ? 20.700 -6.268 -2.269 1.00 51.00 72 MET A CA 1
ATOM 557 C C . MET A 1 72 ? 19.575 -7.300 -2.464 1.00 51.00 72 MET A C 1
ATOM 559 O O . MET A 1 72 ? 19.859 -8.444 -2.801 1.00 51.00 72 MET A O 1
ATOM 563 N N . ALA A 1 73 ? 18.312 -6.927 -2.240 1.00 55.09 73 ALA A N 1
ATOM 564 C CA . ALA A 1 73 ? 17.153 -7.778 -2.519 1.00 55.09 73 ALA A CA 1
ATOM 565 C C . ALA A 1 73 ? 16.576 -7.554 -3.933 1.00 55.09 73 ALA A C 1
ATOM 567 O O . ALA A 1 73 ? 15.743 -8.342 -4.385 1.00 55.09 73 ALA A O 1
ATOM 568 N N . ALA A 1 74 ? 17.006 -6.492 -4.626 1.00 52.41 74 ALA A N 1
ATOM 569 C CA . ALA A 1 74 ? 16.632 -6.191 -6.007 1.00 52.41 74 ALA A CA 1
ATOM 570 C C . ALA A 1 74 ? 17.615 -6.803 -7.025 1.00 52.41 74 ALA A C 1
ATOM 572 O O . ALA A 1 74 ? 17.185 -7.227 -8.094 1.00 52.41 74 ALA A O 1
ATOM 573 N N . GLU A 1 75 ? 18.902 -6.903 -6.676 1.00 51.38 75 GLU A N 1
ATOM 574 C CA . GLU A 1 75 ? 19.984 -7.446 -7.512 1.00 51.38 75 GLU A CA 1
ATOM 575 C C . GLU A 1 75 ? 20.268 -8.944 -7.262 1.00 51.38 75 GLU A C 1
ATOM 577 O O . GLU A 1 75 ? 21.425 -9.367 -7.264 1.00 51.38 75 GLU A O 1
ATOM 582 N N . GLU A 1 76 ? 19.248 -9.790 -7.043 1.00 52.72 76 GLU A N 1
ATOM 583 C CA . GLU A 1 76 ? 19.503 -11.231 -7.212 1.00 52.72 76 GLU A CA 1
ATOM 584 C C . GLU A 1 76 ? 19.823 -11.474 -8.699 1.00 52.72 76 GLU A C 1
ATOM 586 O O . GLU A 1 76 ? 19.000 -11.114 -9.548 1.00 52.72 76 GLU A O 1
ATOM 591 N N . PRO A 1 77 ? 20.992 -12.057 -9.043 1.00 49.31 77 PRO A N 1
ATOM 592 C CA . PRO A 1 77 ? 21.287 -12.397 -10.424 1.00 49.31 77 PRO A CA 1
ATOM 593 C C . PRO A 1 77 ? 20.176 -13.301 -10.957 1.00 49.31 77 PRO A C 1
ATOM 595 O O . PRO A 1 77 ? 19.690 -14.186 -10.246 1.00 49.31 77 PRO A O 1
ATOM 598 N N . GLU A 1 78 ? 19.785 -13.084 -12.215 1.00 50.56 78 GLU A N 1
ATOM 599 C CA . GLU A 1 78 ? 19.056 -14.079 -12.998 1.00 50.56 78 GLU A CA 1
ATOM 600 C C . GLU A 1 78 ? 19.976 -15.298 -13.157 1.00 50.56 78 GLU A C 1
ATOM 602 O O . GLU A 1 78 ? 20.611 -15.508 -14.190 1.00 50.56 78 GLU A O 1
ATOM 607 N N . ASP A 1 79 ? 20.120 -16.098 -12.099 1.00 47.38 79 ASP A N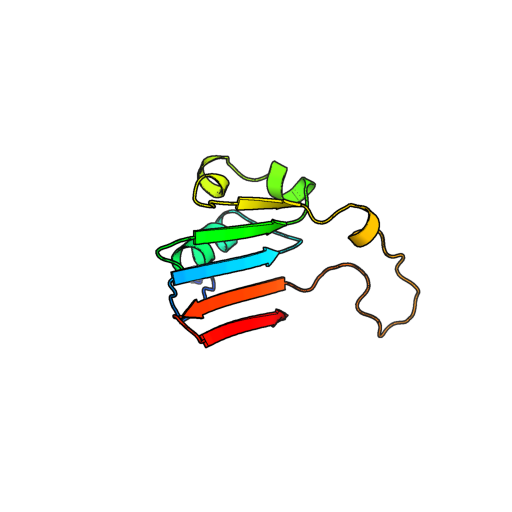 1
ATOM 608 C CA . ASP A 1 79 ? 20.595 -17.460 -12.240 1.00 47.38 79 ASP A CA 1
ATOM 609 C C . ASP A 1 79 ? 19.630 -18.089 -13.240 1.00 47.38 79 ASP A C 1
ATOM 611 O O . ASP A 1 79 ? 18.431 -18.158 -12.973 1.00 47.38 79 ASP A O 1
ATOM 615 N N . GLY A 1 80 ? 20.143 -18.508 -14.401 1.00 53.12 80 GLY A N 1
ATOM 616 C CA . GLY A 1 80 ? 19.393 -19.079 -15.528 1.00 53.12 80 GLY A CA 1
ATOM 617 C C . GLY A 1 80 ? 18.622 -20.373 -15.216 1.00 53.12 80 GLY A C 1
ATOM 618 O O . GLY A 1 80 ? 18.359 -21.179 -16.104 1.00 53.12 80 GLY A O 1
ATOM 619 N N . ALA A 1 81 ? 18.272 -20.606 -13.955 1.00 52.59 81 ALA A N 1
ATOM 620 C CA . ALA A 1 81 ? 17.208 -21.481 -13.530 1.00 52.59 81 ALA A CA 1
ATOM 621 C C . ALA A 1 81 ? 15.867 -20.889 -13.991 1.00 52.59 81 ALA A C 1
ATOM 623 O O . ALA A 1 81 ? 15.239 -20.114 -13.275 1.00 52.59 81 ALA A O 1
ATOM 624 N N . GLU A 1 82 ? 15.395 -21.337 -15.157 1.00 53.28 82 GLU A N 1
ATOM 625 C CA . GLU A 1 82 ? 14.111 -20.984 -15.799 1.00 53.28 82 GLU A CA 1
ATOM 626 C C . GLU A 1 82 ? 12.854 -21.114 -14.899 1.00 53.28 82 GLU A C 1
ATOM 628 O O . GLU A 1 82 ? 11.750 -20.799 -15.332 1.00 53.28 82 GLU A O 1
ATOM 633 N N . ASN A 1 83 ? 12.991 -21.571 -13.648 1.00 51.91 83 ASN A N 1
ATOM 634 C CA . ASN A 1 83 ? 11.900 -21.836 -12.711 1.00 51.91 83 ASN A CA 1
ATOM 635 C C . ASN A 1 83 ? 12.072 -21.212 -11.312 1.00 51.91 83 ASN A C 1
ATOM 637 O O . ASN A 1 83 ? 11.260 -21.502 -10.430 1.00 51.91 83 ASN A O 1
ATOM 641 N N . ARG A 1 84 ? 13.096 -20.382 -11.064 1.00 47.34 84 ARG A N 1
ATOM 642 C CA . ARG A 1 84 ? 13.189 -19.628 -9.802 1.00 47.34 84 ARG A CA 1
ATOM 643 C C . ARG A 1 84 ? 12.606 -18.227 -10.019 1.00 47.34 84 ARG A C 1
ATOM 645 O O . ARG A 1 84 ? 13.011 -17.564 -10.965 1.00 47.34 84 ARG A O 1
ATOM 652 N N . PRO A 1 85 ? 11.684 -17.744 -9.168 1.00 48.47 85 PRO A N 1
ATOM 653 C CA . PRO A 1 85 ? 11.324 -16.333 -9.170 1.00 48.47 85 PRO A CA 1
ATOM 654 C C . PRO A 1 85 ? 12.538 -15.521 -8.685 1.00 48.47 85 PRO A C 1
ATOM 656 O O . PRO A 1 85 ? 12.743 -15.375 -7.484 1.00 48.47 85 PRO A O 1
ATOM 659 N N . SER A 1 86 ? 13.384 -15.087 -9.620 1.00 43.38 86 SER A N 1
ATOM 660 C CA . SER A 1 86 ? 14.485 -14.139 -9.414 1.00 43.38 86 SER A CA 1
ATOM 661 C C . SER A 1 86 ? 13.988 -12.712 -9.645 1.00 43.38 86 SER A C 1
ATOM 663 O O . SER A 1 86 ? 13.116 -12.489 -10.487 1.00 43.38 86 SER A O 1
ATOM 665 N N . GLY A 1 87 ? 14.518 -11.756 -8.877 1.00 56.19 87 GLY A N 1
ATOM 666 C CA . GLY A 1 87 ? 13.963 -10.407 -8.762 1.00 56.19 87 GLY A CA 1
ATOM 667 C C . GLY A 1 87 ? 12.676 -10.414 -7.928 1.00 56.19 87 GLY A C 1
ATOM 668 O O . GLY A 1 87 ? 11.770 -11.223 -8.146 1.00 56.19 87 GLY A O 1
ATOM 669 N N . LEU A 1 88 ? 12.557 -9.527 -6.937 1.00 57.62 88 LEU A N 1
ATOM 670 C CA . LEU A 1 88 ? 11.307 -9.365 -6.194 1.00 57.62 88 LEU A CA 1
ATOM 671 C C . LEU A 1 88 ? 10.247 -8.801 -7.160 1.00 57.62 88 LEU A C 1
ATOM 673 O O . LEU A 1 88 ? 10.091 -7.596 -7.285 1.00 57.62 88 LEU A O 1
ATOM 677 N N . HIS A 1 89 ? 9.546 -9.670 -7.892 1.00 65.44 89 HIS A N 1
ATOM 678 C CA . HIS A 1 89 ? 8.400 -9.325 -8.747 1.00 65.44 89 HIS A CA 1
ATOM 679 C C . HIS A 1 89 ? 7.063 -9.549 -8.035 1.00 65.44 89 HIS A C 1
ATOM 681 O O . HIS A 1 89 ? 6.030 -9.031 -8.481 1.00 65.44 89 HIS A O 1
ATOM 687 N N . ALA A 1 90 ? 7.093 -10.291 -6.926 1.00 66.25 90 ALA A N 1
ATOM 688 C CA . ALA A 1 90 ? 5.937 -10.569 -6.096 1.00 66.25 90 ALA A CA 1
ATOM 689 C C . ALA A 1 90 ? 5.448 -9.288 -5.413 1.00 66.25 90 ALA A C 1
ATOM 691 O O . ALA A 1 90 ? 6.213 -8.532 -4.813 1.00 66.25 90 ALA A O 1
ATOM 692 N N . LYS A 1 91 ? 4.145 -9.056 -5.512 1.00 85.19 91 LYS A N 1
ATOM 693 C CA . LYS A 1 91 ? 3.420 -8.010 -4.806 1.00 85.19 91 LYS A CA 1
ATOM 694 C C . LYS A 1 91 ? 2.608 -8.678 -3.722 1.00 85.19 91 LYS A C 1
ATOM 696 O O . LYS A 1 91 ? 1.926 -9.671 -3.970 1.00 85.19 91 LYS A O 1
ATOM 701 N N . MET A 1 92 ? 2.650 -8.107 -2.532 1.00 91.50 92 MET A N 1
ATOM 702 C CA . MET A 1 92 ? 1.817 -8.537 -1.425 1.00 91.50 92 MET A CA 1
ATOM 703 C C . MET A 1 92 ? 0.964 -7.373 -0.958 1.00 91.50 92 MET A C 1
ATOM 705 O O . MET A 1 92 ? 1.429 -6.244 -0.828 1.00 91.50 92 MET A O 1
ATOM 709 N N . LEU A 1 93 ? -0.295 -7.666 -0.674 1.00 93.94 93 LEU A N 1
ATOM 710 C CA . LEU A 1 93 ? -1.195 -6.759 0.006 1.00 93.94 93 LEU A CA 1
ATOM 711 C C . LEU A 1 93 ? -1.871 -7.525 1.134 1.00 93.94 93 LEU A C 1
ATOM 713 O O . LEU A 1 93 ? -2.439 -8.586 0.893 1.00 93.94 93 LEU A O 1
ATOM 717 N N . ALA A 1 94 ? -1.828 -6.987 2.345 1.00 96.44 94 ALA A N 1
ATOM 718 C CA . ALA A 1 94 ? -2.496 -7.544 3.513 1.00 96.44 94 ALA A CA 1
ATOM 719 C C . ALA A 1 94 ? -3.418 -6.490 4.123 1.00 96.44 94 ALA A C 1
ATOM 721 O O . ALA A 1 94 ? -2.961 -5.401 4.461 1.00 96.44 94 ALA A O 1
ATOM 722 N N . VAL A 1 95 ? -4.705 -6.812 4.245 1.00 97.38 95 VAL A N 1
ATOM 723 C CA . VAL A 1 95 ? -5.714 -5.968 4.898 1.00 97.38 95 VAL A CA 1
ATOM 724 C C . VAL A 1 95 ? -6.072 -6.596 6.240 1.00 97.38 95 VAL A C 1
ATOM 726 O O . VAL A 1 95 ? -6.495 -7.752 6.282 1.00 97.38 95 VAL A O 1
ATOM 729 N N . GLU A 1 96 ? -5.880 -5.851 7.325 1.00 96.94 96 GLU A N 1
ATOM 730 C CA . GLU A 1 96 ? -6.157 -6.290 8.697 1.00 96.94 96 GLU A CA 1
ATOM 731 C C . GLU A 1 96 ? -7.602 -5.961 9.101 1.00 96.94 96 GLU A C 1
ATOM 733 O O . GLU A 1 96 ? -8.093 -4.855 8.864 1.00 96.94 96 GLU A O 1
ATOM 738 N N . HIS A 1 97 ? -8.278 -6.911 9.746 1.00 93.12 97 HIS A N 1
ATOM 739 C CA . HIS A 1 97 ? -9.650 -6.810 10.239 1.00 93.12 97 HIS A CA 1
ATOM 740 C C . HIS A 1 97 ? -9.721 -7.333 11.683 1.00 93.12 97 HIS A C 1
ATOM 742 O O . HIS A 1 97 ? -10.152 -8.457 11.937 1.00 93.12 97 HIS A O 1
ATOM 748 N N . GLY A 1 98 ? -9.284 -6.528 12.654 1.00 88.88 98 GLY A N 1
ATOM 749 C CA . GLY A 1 98 ? -9.235 -6.962 14.053 1.00 88.88 98 GLY A CA 1
ATOM 750 C C . GLY A 1 98 ? -8.199 -8.070 14.252 1.00 88.88 98 GLY A C 1
ATOM 751 O O . GLY A 1 98 ? -7.009 -7.785 14.276 1.00 88.88 98 GLY A O 1
ATOM 752 N N . TYR A 1 99 ? -8.648 -9.319 14.390 1.00 92.06 99 TYR A N 1
ATOM 753 C CA . TYR A 1 99 ? -7.767 -10.483 14.572 1.00 92.06 99 TYR A CA 1
ATOM 754 C C . TYR A 1 99 ? -7.522 -11.282 13.284 1.00 92.06 99 TYR A C 1
ATOM 756 O O . TYR A 1 99 ? -6.759 -12.245 13.309 1.00 92.06 99 TYR A O 1
ATOM 764 N N . ASP A 1 100 ? -8.135 -10.876 12.169 1.00 95.06 100 ASP A N 1
ATOM 765 C CA . ASP A 1 100 ? -8.037 -11.562 10.882 1.00 95.06 100 ASP A CA 1
ATOM 766 C C . ASP A 1 100 ? -7.283 -10.728 9.844 1.00 95.06 100 ASP A C 1
ATOM 768 O O . ASP A 1 100 ? -7.280 -9.496 9.880 1.00 95.06 100 ASP A O 1
ATOM 772 N N . VAL A 1 101 ? -6.679 -11.402 8.863 1.00 96.31 101 VAL A N 1
ATOM 773 C CA . VAL A 1 101 ? -5.985 -10.755 7.744 1.00 96.31 101 VAL A CA 1
ATOM 774 C C . VAL A 1 101 ? -6.417 -11.390 6.429 1.00 96.31 101 VAL A C 1
ATOM 776 O O . VAL A 1 101 ? -6.317 -12.601 6.250 1.00 96.31 101 VAL A O 1
ATOM 779 N N . THR A 1 102 ? -6.847 -10.560 5.477 1.00 96.88 102 THR A N 1
ATOM 780 C CA . THR A 1 102 ? -7.021 -10.985 4.082 1.00 96.88 102 THR A CA 1
ATOM 781 C C . THR A 1 102 ? -5.789 -10.580 3.285 1.00 96.88 102 THR A C 1
ATOM 783 O O . THR A 1 102 ? -5.500 -9.387 3.164 1.00 96.88 102 THR A O 1
ATOM 786 N N . SER A 1 103 ? -5.082 -11.555 2.712 1.00 94.69 103 SER A N 1
ATOM 787 C CA . SER A 1 103 ? -3.895 -11.314 1.891 1.00 94.69 103 SER A CA 1
ATOM 788 C C . SER A 1 103 ? -4.122 -11.615 0.407 1.00 94.69 103 SER A C 1
ATOM 790 O O . SER A 1 103 ? -4.896 -12.492 0.026 1.00 94.69 103 SER A O 1
ATOM 792 N N . TYR A 1 104 ? -3.430 -10.857 -0.439 1.00 92.62 104 TYR A N 1
ATOM 793 C CA . TYR A 1 104 ? -3.351 -11.033 -1.885 1.00 92.62 104 TYR A CA 1
ATOM 794 C C . TYR A 1 104 ? -1.872 -11.068 -2.256 1.00 92.62 104 TYR A C 1
ATOM 796 O O . TYR A 1 104 ? -1.129 -10.166 -1.868 1.00 92.62 104 TYR A O 1
ATOM 804 N N . VAL A 1 105 ? -1.451 -12.098 -2.987 1.00 90.00 105 VAL A N 1
ATOM 805 C CA . VAL A 1 105 ? -0.057 -12.290 -3.406 1.00 90.00 105 VAL A CA 1
ATOM 806 C C . VAL A 1 105 ? -0.028 -12.662 -4.887 1.00 90.00 105 VAL A C 1
ATOM 808 O O . VAL A 1 105 ? -0.840 -13.488 -5.311 1.00 90.00 105 VAL A O 1
ATOM 811 N N . GLY A 1 106 ? 0.878 -12.059 -5.664 1.00 78.81 106 GLY A N 1
ATOM 812 C CA . GLY A 1 106 ? 1.107 -12.399 -7.076 1.00 78.81 106 GLY A CA 1
ATOM 813 C C . GLY A 1 106 ? 1.976 -11.411 -7.837 1.00 78.81 106 GLY A C 1
ATOM 814 O O . GLY A 1 106 ? 2.591 -10.530 -7.200 1.00 78.81 106 GLY A O 1
#

Sequence (106 aa):
MLGRRRRRDPWRPKVTGSRILVIAPFVNTTGIKSVARAAYGERILIGGQGDLDALHEDTLAVWDQISTVSDMAAEEPEDGAENRPSGLHAKMLAVEHGYDVTSYVG

pLDDT: mean 81.33, std 17.23, range [42.5, 97.44]

Foldseek 3Di:
DDDDPPPDQADEDPAAAQEKEKEAQADDLRNLVRHLRRHPHAYEYEYAPVRVVPYDPVSVVSHPYYHYDDVVQQPPPPPVPPPDPHGPRKMKMWHDHPPDIDMDID